Protein AF-A0A314XH65-F1 (afdb_monomer)

Solvent-accessible surface area (backbone atoms only — not comparable to full-atom values): 4929 Å² total; per-residue (Å²): 136,86,87,79,86,84,75,80,84,74,83,84,72,77,70,77,78,82,80,72,53,71,67,52,47,54,54,53,46,55,53,30,64,74,45,69,51,52,91,53,81,87,46,45,65,62,48,49,53,50,26,68,75,68,69,47,51,68,72,56,52,53,52,48,35,63,68,36,37,75,65,67,65,50,69,131

Sequence (76 aa):
MGGGVHGTASSGKKRFRTKFTAEQKERMLSLAETLGWRIQKQDEPAIQQFCNETGVKRNVLKVWMHNNKHTLGKKP

Mean predicted aligned error: 9.82 Å

Structure (mmCIF, N/CA/C/O backbone):
data_AF-A0A314XH65-F1
#
_entry.id   AF-A0A314XH65-F1
#
loop_
_atom_site.group_PDB
_atom_site.id
_atom_site.type_symbol
_atom_site.label_atom_id
_atom_site.label_alt_id
_atom_site.label_comp_id
_atom_site.label_asym_id
_atom_site.label_entity_id
_atom_site.label_seq_id
_atom_site.pdbx_PDB_ins_code
_atom_site.Cartn_x
_atom_site.Cartn_y
_atom_site.Cartn_z
_atom_site.occupancy
_atom_site.B_iso_or_equiv
_atom_site.auth_seq_id
_atom_site.auth_comp_id
_atom_site.auth_asym_id
_atom_site.auth_atom_id
_atom_site.pdbx_PDB_model_num
ATOM 1 N N . MET A 1 1 ? -13.504 21.105 -31.738 1.00 53.72 1 MET A N 1
ATOM 2 C CA . MET A 1 1 ? -13.465 21.430 -30.293 1.00 53.72 1 MET A CA 1
ATOM 3 C C . MET A 1 1 ? -13.161 20.177 -29.479 1.00 53.72 1 MET A C 1
ATOM 5 O O . MET A 1 1 ? -13.735 19.145 -29.790 1.00 53.72 1 MET A O 1
ATOM 9 N N . GLY A 1 2 ? -12.314 20.308 -28.446 1.00 46.25 2 GLY A N 1
ATOM 10 C CA . GLY A 1 2 ? -12.068 19.329 -27.367 1.00 46.25 2 GLY A CA 1
ATOM 11 C C . GLY A 1 2 ? -10.979 18.299 -27.697 1.00 46.25 2 GLY A C 1
ATOM 12 O O . GLY A 1 2 ? -11.244 17.364 -28.430 1.00 46.25 2 GLY A O 1
ATOM 13 N N . GLY A 1 3 ? -9.719 18.395 -27.266 1.00 50.91 3 GLY A N 1
ATOM 14 C CA . GLY A 1 3 ? -9.196 18.951 -26.016 1.00 50.91 3 GLY A CA 1
ATOM 15 C C . GLY A 1 3 ? -8.964 17.808 -25.024 1.00 50.91 3 GLY A C 1
ATOM 16 O O . GLY A 1 3 ? -9.882 17.416 -24.318 1.00 50.91 3 GLY A O 1
ATOM 17 N N . GLY A 1 4 ? -7.748 17.254 -25.000 1.00 44.84 4 GLY A N 1
ATOM 18 C CA . GLY A 1 4 ? -7.395 16.127 -24.130 1.00 44.84 4 GLY A CA 1
ATOM 19 C C . GLY A 1 4 ? -5.908 15.790 -24.156 1.00 44.84 4 GLY A C 1
ATOM 20 O O . GLY A 1 4 ? -5.531 14.631 -24.299 1.00 44.84 4 GLY A O 1
ATOM 21 N N . VAL A 1 5 ? -5.053 16.810 -24.062 1.00 51.69 5 VAL A N 1
ATOM 22 C CA . VAL A 1 5 ? -3.608 16.641 -23.887 1.00 51.69 5 VAL A CA 1
ATOM 23 C C . VAL A 1 5 ? -3.325 16.116 -22.474 1.00 51.69 5 VAL A C 1
ATOM 25 O O . VAL A 1 5 ? -3.271 16.867 -21.512 1.00 51.69 5 VAL A O 1
ATOM 28 N N . HIS A 1 6 ? -3.115 14.810 -22.328 1.00 53.66 6 HIS A N 1
ATOM 29 C CA . HIS A 1 6 ? -2.404 14.251 -21.168 1.00 53.66 6 HIS A CA 1
ATOM 30 C C . HIS A 1 6 ? -1.026 13.746 -21.600 1.00 53.66 6 HIS A C 1
ATOM 32 O O . HIS A 1 6 ? -0.633 12.612 -21.351 1.00 53.66 6 HIS A O 1
ATOM 38 N N . GLY A 1 7 ? -0.288 14.622 -22.278 1.00 51.97 7 GLY A N 1
ATOM 39 C CA . GLY A 1 7 ? 1.129 14.460 -22.566 1.00 51.97 7 GLY A CA 1
ATOM 40 C C . GLY A 1 7 ? 1.961 15.311 -21.615 1.00 51.97 7 GLY A C 1
ATOM 41 O O . GLY A 1 7 ? 2.630 16.234 -22.062 1.00 51.97 7 GLY A O 1
ATOM 42 N N . THR A 1 8 ? 1.925 15.048 -20.305 1.00 50.06 8 THR A N 1
ATOM 43 C CA . THR A 1 8 ? 2.935 15.634 -19.412 1.00 50.06 8 THR A CA 1
ATOM 44 C C . THR A 1 8 ? 4.189 14.780 -19.494 1.00 50.06 8 THR A C 1
ATOM 46 O O . THR A 1 8 ? 4.354 13.801 -18.760 1.00 50.06 8 THR A O 1
ATOM 49 N N . ALA A 1 9 ? 5.070 15.160 -20.415 1.00 57.31 9 ALA A N 1
ATOM 50 C CA 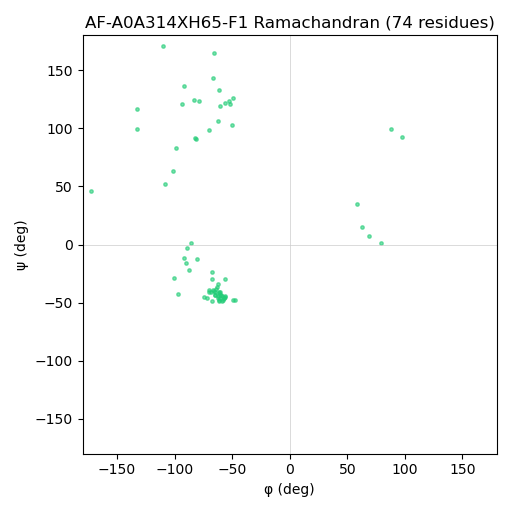. ALA A 1 9 ? 6.472 14.806 -20.343 1.00 57.31 9 ALA A CA 1
ATOM 51 C C . ALA A 1 9 ? 7.009 15.226 -18.966 1.00 57.31 9 ALA A C 1
ATOM 53 O O . ALA A 1 9 ? 6.916 16.386 -18.571 1.00 57.31 9 ALA A O 1
ATOM 54 N N . SER A 1 10 ? 7.567 14.278 -18.220 1.00 52.28 10 SER A N 1
ATOM 55 C CA . SER A 1 10 ? 8.451 14.597 -17.107 1.00 52.28 10 SER A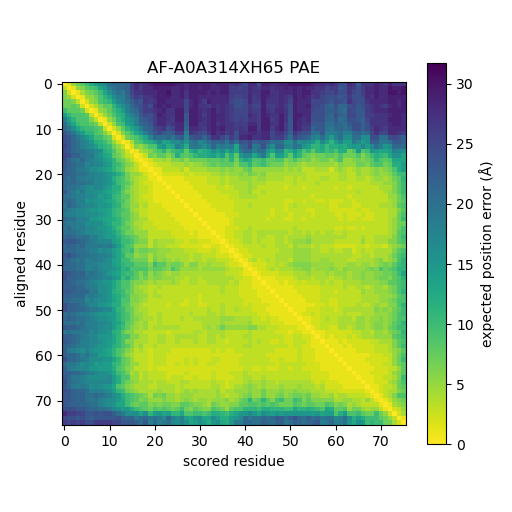 CA 1
ATOM 56 C C . SER A 1 10 ? 9.673 13.710 -17.229 1.00 52.28 10 SER A C 1
ATOM 58 O O . SER A 1 10 ? 9.664 12.516 -16.924 1.00 52.28 10 SER A O 1
ATOM 60 N N . SER A 1 11 ? 10.706 14.327 -17.782 1.00 49.25 11 SER A N 1
ATOM 61 C CA . SER A 1 11 ? 12.046 13.807 -17.934 1.00 49.25 11 SER A CA 1
ATOM 62 C C . SER A 1 11 ? 12.577 13.226 -16.618 1.00 49.25 11 SER A C 1
ATOM 64 O O . SER A 1 11 ? 12.650 13.891 -15.587 1.00 49.25 11 SER A O 1
ATOM 66 N N . GLY A 1 12 ? 13.015 11.970 -16.672 1.00 52.72 12 GLY A N 1
ATOM 67 C CA . GLY A 1 12 ? 14.311 11.590 -16.109 1.00 52.72 12 GLY A CA 1
ATOM 68 C C . GLY A 1 12 ? 14.466 11.382 -14.600 1.00 52.72 12 GLY A C 1
ATOM 69 O O . GLY A 1 12 ? 15.561 11.008 -14.189 1.00 52.72 12 GLY A O 1
ATOM 70 N N . LYS A 1 13 ? 13.443 11.513 -13.745 1.00 52.81 13 LYS A N 1
ATOM 71 C CA . LYS A 1 13 ? 13.537 10.925 -12.391 1.00 52.81 13 LYS A CA 1
ATOM 72 C C . LYS A 1 13 ? 13.174 9.446 -12.507 1.00 52.81 13 LYS A C 1
ATOM 74 O O . LYS A 1 13 ? 11.996 9.097 -12.441 1.00 52.81 13 LYS A O 1
ATOM 79 N N . LYS A 1 14 ? 14.170 8.569 -12.710 1.00 60.34 14 LYS A N 1
ATOM 80 C CA . LYS A 1 14 ? 13.990 7.118 -12.518 1.00 60.34 14 LYS A CA 1
ATOM 81 C C . LYS A 1 14 ? 13.344 6.943 -11.146 1.00 60.34 14 LYS A C 1
ATOM 83 O O . LYS A 1 14 ? 14.002 7.144 -10.129 1.00 60.34 14 LYS A O 1
ATOM 88 N N . ARG A 1 15 ? 12.030 6.684 -11.119 1.00 60.19 15 ARG A N 1
ATOM 89 C CA . ARG A 1 15 ? 11.290 6.497 -9.871 1.00 60.19 15 ARG A CA 1
ATOM 90 C C . ARG A 1 15 ? 12.012 5.374 -9.149 1.00 60.19 15 ARG A C 1
ATOM 92 O O . ARG A 1 15 ? 12.190 4.306 -9.736 1.00 60.19 15 ARG A O 1
ATOM 99 N N . PHE A 1 16 ? 12.483 5.637 -7.931 1.00 61.69 16 PHE A N 1
ATOM 100 C CA . PHE A 1 16 ? 13.113 4.598 -7.132 1.00 61.69 16 PHE A CA 1
ATOM 101 C C . PHE A 1 16 ? 12.157 3.418 -7.091 1.00 61.69 16 PHE A C 1
ATOM 103 O O . PHE A 1 16 ? 10.992 3.566 -6.710 1.00 61.69 16 PHE A O 1
ATOM 110 N N . ARG A 1 17 ? 12.633 2.272 -7.581 1.00 67.25 17 ARG A N 1
ATOM 111 C CA . ARG A 1 17 ? 11.833 1.058 -7.611 1.00 67.25 17 ARG A CA 1
ATOM 112 C C . ARG A 1 17 ? 11.529 0.710 -6.166 1.00 67.25 17 ARG A C 1
ATOM 114 O O . ARG A 1 17 ? 12.414 0.279 -5.433 1.00 67.25 17 ARG A O 1
ATOM 121 N N . THR A 1 18 ? 10.287 0.939 -5.765 1.00 76.06 18 THR A N 1
ATOM 122 C CA . THR A 1 18 ? 9.819 0.608 -4.427 1.00 76.06 18 THR A CA 1
ATOM 123 C C . THR A 1 18 ? 9.984 -0.897 -4.254 1.00 76.06 18 THR A C 1
ATOM 125 O O . THR A 1 18 ? 9.453 -1.680 -5.045 1.00 76.06 18 THR A O 1
ATOM 128 N N . LYS A 1 19 ? 10.797 -1.304 -3.279 1.00 80.38 19 LYS A N 1
ATOM 129 C CA . LYS A 1 19 ? 10.897 -2.700 -2.865 1.00 80.38 19 LYS A CA 1
ATOM 130 C C . LYS A 1 19 ? 9.941 -2.888 -1.700 1.00 80.38 19 LYS A C 1
ATOM 132 O O . LYS A 1 19 ? 10.064 -2.193 -0.700 1.00 80.38 19 LYS A O 1
ATOM 137 N N . PHE A 1 20 ? 8.996 -3.801 -1.867 1.00 85.12 20 PHE A N 1
ATOM 138 C CA . PHE A 1 20 ? 8.070 -4.185 -0.810 1.00 85.12 20 PHE A CA 1
ATOM 139 C C . PHE A 1 20 ? 8.643 -5.375 -0.053 1.00 85.12 20 PHE A C 1
ATOM 141 O O . PHE A 1 20 ? 9.130 -6.324 -0.685 1.00 85.12 20 PHE A O 1
ATOM 148 N N . THR A 1 21 ? 8.562 -5.334 1.272 1.00 88.44 21 THR A N 1
ATOM 149 C CA . THR A 1 21 ? 8.813 -6.503 2.120 1.00 88.44 21 THR A CA 1
ATOM 150 C C . THR A 1 21 ? 7.744 -7.573 1.878 1.00 88.44 21 THR A C 1
ATOM 152 O O . THR A 1 21 ? 6.711 -7.305 1.257 1.00 88.44 21 THR A O 1
ATOM 155 N N . ALA A 1 22 ? 7.988 -8.806 2.331 1.00 87.62 22 ALA A N 1
ATOM 156 C CA . ALA A 1 22 ? 6.986 -9.870 2.245 1.00 87.62 22 ALA A CA 1
ATOM 157 C C . ALA A 1 22 ? 5.687 -9.461 2.960 1.00 87.62 22 ALA A C 1
ATOM 159 O O . ALA A 1 22 ? 4.622 -9.528 2.359 1.00 87.62 22 ALA A O 1
ATOM 160 N N . GLU A 1 23 ? 5.799 -8.904 4.167 1.00 87.94 23 GLU A N 1
ATOM 161 C CA . GLU A 1 23 ? 4.658 -8.409 4.941 1.00 87.94 23 GLU A CA 1
ATOM 162 C C . GLU A 1 23 ? 3.871 -7.316 4.204 1.00 87.94 23 GLU A C 1
ATOM 164 O O . GLU A 1 23 ? 2.647 -7.382 4.114 1.00 87.94 23 GLU A O 1
ATOM 169 N N . GLN A 1 24 ? 4.556 -6.345 3.587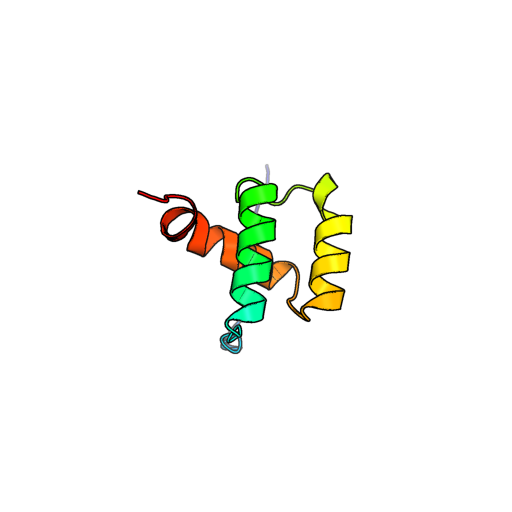 1.00 88.06 24 GLN A N 1
ATOM 170 C CA . GLN A 1 24 ? 3.879 -5.329 2.778 1.00 88.06 24 GLN A CA 1
ATOM 171 C C . GLN A 1 24 ? 3.132 -5.959 1.599 1.00 88.06 24 GLN A C 1
ATOM 173 O O . GLN A 1 24 ? 2.007 -5.561 1.319 1.00 88.06 24 GLN A O 1
ATOM 178 N N . LYS A 1 25 ? 3.716 -6.951 0.915 1.00 88.56 25 LYS A N 1
ATOM 179 C CA . LYS A 1 25 ? 3.044 -7.637 -0.201 1.00 88.56 25 LYS A CA 1
ATOM 180 C C . LYS A 1 25 ? 1.814 -8.411 0.257 1.00 88.56 25 LYS A C 1
ATOM 182 O O . LYS A 1 25 ? 0.796 -8.319 -0.415 1.00 88.56 25 LYS A O 1
ATOM 187 N N . GLU A 1 26 ? 1.899 -9.124 1.376 1.00 90.75 26 GLU A N 1
ATOM 188 C CA . GLU A 1 26 ? 0.779 -9.867 1.973 1.00 90.75 26 GLU A CA 1
ATOM 189 C C . GLU A 1 26 ? -0.386 -8.919 2.285 1.00 90.75 26 GLU A C 1
ATOM 191 O O . GLU A 1 26 ? -1.525 -9.139 1.871 1.00 90.75 26 GLU A O 1
ATOM 196 N N . ARG A 1 27 ? -0.077 -7.788 2.928 1.00 90.56 27 ARG A N 1
ATOM 197 C CA . ARG A 1 27 ? -1.041 -6.729 3.247 1.00 90.56 27 ARG A CA 1
ATOM 198 C C . ARG A 1 27 ? -1.648 -6.120 1.976 1.00 90.56 27 ARG A C 1
ATOM 200 O O . ARG A 1 27 ? -2.865 -5.967 1.888 1.00 90.56 27 ARG A O 1
ATOM 207 N N . MET A 1 28 ? -0.822 -5.809 0.972 1.00 90.06 28 MET A N 1
ATOM 208 C CA . MET A 1 28 ? -1.283 -5.276 -0.319 1.00 90.06 28 MET A CA 1
ATOM 209 C C . MET A 1 28 ? -2.163 -6.278 -1.073 1.00 90.06 28 MET A C 1
ATOM 211 O O . MET A 1 28 ? -3.135 -5.871 -1.706 1.00 90.06 28 MET A O 1
ATOM 215 N N . LEU A 1 29 ? -1.837 -7.570 -1.008 1.00 90.81 29 LEU A N 1
ATOM 216 C CA . LEU A 1 29 ? -2.598 -8.643 -1.638 1.00 90.81 29 LEU A CA 1
ATOM 217 C C . LEU A 1 29 ? -3.967 -8.806 -0.977 1.00 90.81 29 LEU A C 1
ATOM 219 O O . LEU A 1 29 ? -4.968 -8.795 -1.681 1.00 90.81 29 LEU A O 1
ATOM 223 N N . SER A 1 30 ? -4.015 -8.868 0.355 1.00 90.62 30 SER A N 1
ATOM 224 C CA . SER A 1 30 ? -5.263 -8.962 1.122 1.00 90.62 30 SER A CA 1
ATOM 225 C C . SER A 1 30 ? -6.224 -7.812 0.795 1.00 90.62 30 SER A C 1
ATOM 227 O O . SER A 1 30 ? -7.401 -8.035 0.493 1.00 90.62 30 SER A O 1
ATOM 229 N N . LEU A 1 31 ? -5.704 -6.580 0.742 1.00 89.38 31 LEU A N 1
ATOM 230 C CA . LEU A 1 31 ? -6.486 -5.420 0.321 1.00 89.38 31 LEU A CA 1
ATOM 231 C C . LEU A 1 31 ? -6.922 -5.534 -1.148 1.00 89.38 31 LEU A C 1
ATOM 233 O O . LEU A 1 31 ? -8.058 -5.213 -1.479 1.00 89.38 31 LEU A O 1
ATOM 237 N N . ALA A 1 32 ? -6.049 -6.004 -2.040 1.00 90.00 32 ALA A N 1
ATOM 238 C CA . ALA A 1 32 ? -6.378 -6.138 -3.454 1.00 90.00 32 ALA A CA 1
ATOM 239 C C . ALA A 1 32 ? -7.447 -7.201 -3.731 1.00 90.00 32 ALA A C 1
ATOM 241 O O . ALA A 1 32 ? -8.312 -6.948 -4.566 1.00 90.00 32 ALA A O 1
ATOM 242 N N . GLU A 1 33 ? -7.427 -8.339 -3.032 1.00 89.12 33 GLU A N 1
ATOM 243 C CA . GLU A 1 33 ? -8.485 -9.353 -3.130 1.00 89.12 33 GLU A CA 1
ATOM 244 C C . GLU A 1 33 ? -9.815 -8.784 -2.609 1.00 89.12 33 GLU A C 1
ATOM 246 O O . GLU A 1 33 ? -10.833 -8.902 -3.286 1.00 89.12 33 GLU A O 1
ATOM 251 N N . THR A 1 34 ? -9.786 -8.059 -1.483 1.00 87.88 34 THR A N 1
ATOM 252 C CA . THR A 1 34 ? -10.972 -7.394 -0.904 1.00 87.88 34 THR A CA 1
ATOM 253 C C . THR A 1 34 ? -11.577 -6.355 -1.856 1.00 87.88 34 THR A C 1
ATOM 255 O O . THR A 1 34 ? -12.792 -6.272 -2.007 1.00 87.88 34 THR A O 1
ATOM 258 N N . LEU A 1 35 ? -10.732 -5.579 -2.540 1.00 87.00 35 LEU A N 1
ATOM 259 C CA . LEU A 1 35 ? -11.142 -4.548 -3.500 1.00 87.00 35 LEU A CA 1
ATOM 260 C C . LEU A 1 35 ? -11.388 -5.088 -4.921 1.00 87.00 35 LEU A C 1
ATOM 262 O O . LEU A 1 35 ? -11.631 -4.307 -5.845 1.00 87.00 35 LEU A O 1
ATOM 266 N N . GLY A 1 36 ? -11.251 -6.397 -5.155 1.00 87.88 36 GLY A N 1
ATOM 267 C CA . GLY A 1 36 ? -11.391 -6.985 -6.491 1.00 87.88 36 GLY A CA 1
ATOM 268 C C . GLY A 1 36 ? -10.411 -6.401 -7.516 1.00 87.88 36 GLY A C 1
ATOM 269 O O . GLY A 1 36 ? -10.751 -6.206 -8.683 1.00 87.88 36 GLY A O 1
ATOM 270 N N . TRP A 1 37 ? -9.195 -6.066 -7.080 1.00 89.38 37 TRP A N 1
ATOM 271 C CA . TRP A 1 37 ? -8.121 -5.502 -7.904 1.00 89.38 37 TRP A CA 1
ATOM 272 C C . TRP A 1 37 ? -8.425 -4.137 -8.539 1.00 89.38 37 TRP A C 1
ATOM 274 O O . TRP A 1 37 ? -7.690 -3.679 -9.424 1.00 89.38 37 TRP A O 1
ATOM 284 N N . ARG A 1 38 ? -9.464 -3.439 -8.065 1.00 85.75 38 ARG A N 1
ATOM 285 C CA . ARG A 1 38 ? -9.871 -2.127 -8.571 1.00 85.75 38 ARG A CA 1
ATOM 286 C C . ARG A 1 38 ? -10.125 -1.155 -7.423 1.00 85.75 38 ARG A C 1
ATOM 288 O O . ARG A 1 38 ? -11.058 -1.306 -6.657 1.00 85.75 38 ARG A O 1
ATOM 295 N N . ILE A 1 39 ? -9.331 -0.090 -7.371 1.00 86.38 39 ILE A N 1
ATOM 296 C CA . ILE A 1 39 ? -9.523 0.993 -6.401 1.00 86.38 39 ILE A CA 1
ATOM 297 C C . ILE A 1 39 ? -10.659 1.909 -6.866 1.00 86.38 39 ILE A C 1
ATOM 299 O O . ILE A 1 39 ? -10.568 2.478 -7.961 1.00 86.38 39 ILE A O 1
ATOM 303 N N . GLN A 1 40 ? -11.682 2.098 -6.030 1.00 86.38 40 GLN A N 1
ATOM 304 C CA . GLN A 1 40 ? -12.736 3.092 -6.232 1.00 86.38 40 GLN A CA 1
ATOM 305 C C . GLN A 1 40 ? -12.627 4.231 -5.210 1.00 86.38 40 GLN A C 1
ATOM 307 O O . GLN A 1 40 ? -11.842 4.185 -4.265 1.00 86.38 40 GLN A O 1
ATOM 312 N N . LYS A 1 41 ? -13.411 5.295 -5.416 1.00 86.25 41 LYS A N 1
ATOM 313 C CA . LYS A 1 41 ? -13.380 6.489 -4.556 1.00 86.25 41 LYS A CA 1
ATOM 314 C C . LYS A 1 41 ? -13.896 6.205 -3.137 1.00 86.25 41 LYS A C 1
ATOM 316 O O . LYS A 1 41 ? -13.424 6.809 -2.185 1.00 86.25 41 LYS A O 1
ATOM 321 N N . GLN A 1 42 ? -14.817 5.252 -3.000 1.00 86.38 42 GLN A N 1
ATOM 322 C CA . GLN A 1 42 ? -15.330 4.785 -1.705 1.00 86.38 42 GLN A CA 1
ATOM 323 C C . GLN A 1 42 ? -14.282 4.040 -0.868 1.00 86.38 42 GLN A C 1
ATOM 325 O O . GLN A 1 42 ? -14.370 4.035 0.353 1.00 86.38 42 GLN A O 1
ATOM 330 N N . ASP A 1 43 ? -13.260 3.477 -1.516 1.00 86.06 43 ASP A N 1
ATOM 331 C CA . ASP A 1 43 ? -12.180 2.738 -0.858 1.00 86.06 43 ASP A CA 1
ATOM 332 C C . ASP A 1 43 ? -11.023 3.660 -0.446 1.00 86.06 43 ASP A C 1
ATOM 334 O O . ASP A 1 43 ? -10.052 3.221 0.169 1.00 86.0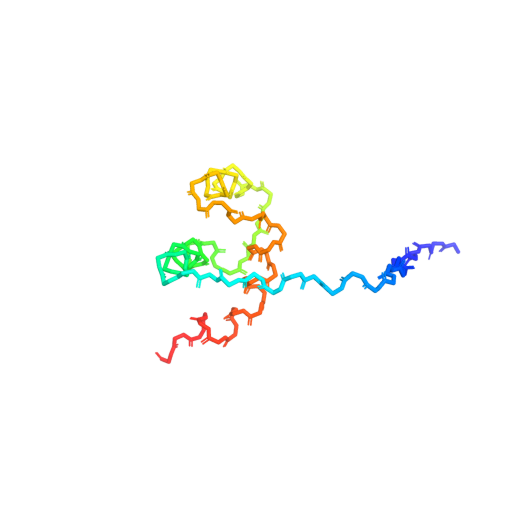6 43 ASP A O 1
ATOM 338 N N . GLU A 1 44 ? -11.104 4.957 -0.774 1.00 86.12 44 GLU A N 1
ATOM 339 C CA . GLU A 1 44 ? -10.127 5.958 -0.348 1.00 86.12 44 GLU A CA 1
ATOM 340 C C . GLU A 1 44 ? -9.801 5.941 1.149 1.00 86.12 44 GLU A C 1
ATOM 342 O O . GLU A 1 44 ? -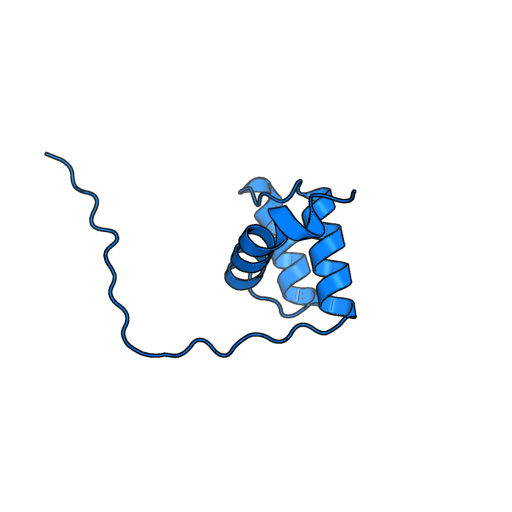8.603 5.986 1.436 1.00 86.12 44 GLU A O 1
ATOM 347 N N . PRO A 1 45 ? -10.769 5.902 2.088 1.00 88.81 45 PRO A N 1
ATOM 348 C CA . PRO A 1 45 ? -10.468 5.854 3.518 1.00 88.81 45 PRO A CA 1
ATOM 349 C C . PRO A 1 45 ? -9.703 4.586 3.909 1.00 88.81 45 PRO A C 1
ATOM 351 O O . PRO A 1 45 ? -8.685 4.682 4.592 1.00 88.81 45 PRO A O 1
ATOM 354 N N . ALA A 1 46 ? -10.118 3.419 3.404 1.00 87.62 46 ALA A N 1
ATOM 355 C CA . ALA A 1 46 ? -9.433 2.151 3.658 1.00 87.62 46 ALA A CA 1
ATOM 356 C C . ALA A 1 46 ? -7.994 2.177 3.122 1.00 87.62 46 ALA A C 1
ATOM 358 O O . ALA A 1 46 ? -7.054 1.755 3.793 1.00 87.62 46 ALA A O 1
ATOM 359 N N . ILE A 1 47 ? -7.798 2.752 1.933 1.00 88.44 47 ILE A N 1
ATOM 360 C CA . ILE A 1 47 ? -6.470 2.917 1.341 1.00 88.44 47 ILE A CA 1
ATOM 361 C C . ILE A 1 47 ? -5.634 3.924 2.124 1.00 88.44 47 ILE A C 1
ATOM 363 O O . ILE A 1 47 ? -4.449 3.690 2.298 1.00 88.44 47 ILE A O 1
ATOM 367 N N . GLN A 1 48 ? -6.203 5.038 2.588 1.00 90.31 48 GLN A N 1
ATOM 368 C CA . GLN A 1 48 ? -5.465 6.014 3.397 1.00 90.31 48 GLN A CA 1
ATOM 369 C C . GLN A 1 48 ? -4.956 5.381 4.691 1.00 90.31 48 GLN A C 1
ATOM 371 O O . GLN A 1 48 ? -3.776 5.523 5.007 1.00 90.31 48 GLN A O 1
ATOM 376 N N . GLN A 1 49 ? -5.808 4.626 5.387 1.00 90.31 49 GLN A N 1
ATOM 377 C CA . GLN A 1 49 ? -5.414 3.904 6.592 1.00 90.31 49 GLN A CA 1
ATOM 378 C C . GLN A 1 49 ? -4.315 2.880 6.290 1.00 90.31 49 GLN A C 1
ATOM 380 O O . GLN A 1 49 ? -3.250 2.921 6.903 1.00 90.31 49 GLN A O 1
ATOM 385 N N . PHE A 1 50 ? -4.499 2.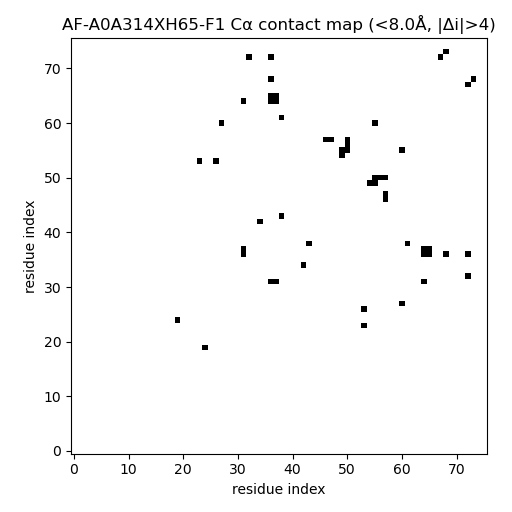078 5.241 1.00 90.06 50 PHE A N 1
ATOM 386 C CA . PHE A 1 50 ? -3.488 1.138 4.768 1.00 90.06 50 PHE A CA 1
ATOM 387 C C . PHE A 1 50 ? -2.151 1.813 4.428 1.00 90.06 50 PHE A C 1
ATOM 389 O O . PHE A 1 50 ? -1.082 1.306 4.767 1.00 90.06 50 PHE A O 1
ATOM 396 N N . CYS A 1 51 ? -2.192 2.955 3.738 1.00 89.75 51 CYS A N 1
ATOM 397 C CA . CYS A 1 51 ? -1.015 3.738 3.376 1.00 89.75 51 CYS A CA 1
ATOM 398 C C . CYS A 1 51 ? -0.287 4.260 4.618 1.00 89.75 51 CYS A C 1
ATOM 400 O O . CYS A 1 51 ? 0.943 4.304 4.616 1.00 89.75 51 CYS A O 1
ATOM 402 N N . ASN A 1 52 ? -1.032 4.642 5.657 1.00 89.88 52 ASN A N 1
ATOM 403 C CA . ASN A 1 52 ? -0.479 5.107 6.922 1.00 89.88 52 ASN A CA 1
ATOM 404 C C . ASN A 1 52 ? 0.188 3.968 7.708 1.00 89.88 52 ASN A C 1
ATOM 406 O O . ASN A 1 52 ? 1.261 4.166 8.265 1.00 89.88 52 ASN A O 1
ATOM 410 N N . GLU A 1 53 ? -0.400 2.769 7.701 1.00 89.44 53 GLU A N 1
ATOM 411 C CA . GLU A 1 53 ? 0.155 1.594 8.389 1.00 89.44 53 GLU A CA 1
ATOM 412 C C . GLU A 1 53 ? 1.362 0.985 7.660 1.00 89.44 53 GLU A C 1
ATOM 414 O O . GLU A 1 53 ? 2.375 0.665 8.273 1.00 89.44 53 GLU A O 1
ATOM 419 N N . THR A 1 54 ? 1.282 0.828 6.336 1.00 86.62 54 THR A N 1
ATOM 420 C CA . THR A 1 54 ? 2.324 0.142 5.546 1.00 86.62 54 THR A CA 1
ATOM 421 C C . THR A 1 54 ? 3.401 1.074 4.993 1.00 86.62 54 THR A C 1
ATOM 423 O O . THR A 1 54 ? 4.401 0.602 4.443 1.00 86.62 54 THR A O 1
ATOM 426 N N . GLY A 1 55 ? 3.188 2.393 5.055 1.00 87.88 55 GLY A N 1
ATOM 427 C CA . GLY A 1 55 ? 4.043 3.404 4.423 1.00 87.88 55 GLY A CA 1
ATOM 428 C C . GLY A 1 55 ? 3.993 3.399 2.887 1.00 87.88 55 GLY A C 1
ATOM 429 O O . GLY A 1 55 ? 4.773 4.091 2.225 1.00 87.88 55 GLY A O 1
ATOM 430 N N . VAL A 1 56 ? 3.098 2.614 2.277 1.00 88.44 56 VAL A N 1
ATOM 431 C CA . VAL A 1 56 ? 2.963 2.528 0.820 1.00 88.44 56 VAL A CA 1
ATOM 432 C C . VAL A 1 56 ? 2.098 3.676 0.324 1.00 88.44 56 VAL A C 1
ATOM 434 O O . VAL A 1 56 ? 0.953 3.814 0.721 1.00 88.44 56 VAL A O 1
ATOM 437 N N . LYS A 1 57 ? 2.596 4.484 -0.617 1.00 88.12 57 LYS A N 1
ATOM 438 C CA . LYS A 1 57 ? 1.798 5.569 -1.216 1.00 88.12 57 LYS A CA 1
ATOM 439 C C . LYS A 1 57 ? 0.634 5.016 -2.045 1.00 88.12 57 LYS A C 1
ATOM 441 O O . LYS A 1 57 ? 0.823 4.089 -2.832 1.00 88.12 57 LYS A O 1
ATOM 446 N N . ARG A 1 58 ? -0.518 5.695 -2.019 1.00 88.69 58 ARG A N 1
ATOM 447 C CA . ARG A 1 58 ? -1.701 5.366 -2.843 1.00 88.69 58 ARG A CA 1
ATOM 448 C C . ARG A 1 58 ? -1.369 5.126 -4.319 1.00 88.69 58 ARG A C 1
ATOM 450 O O . ARG A 1 58 ? -1.798 4.133 -4.897 1.00 88.69 58 ARG A O 1
ATOM 457 N N . ASN A 1 59 ? -0.588 6.014 -4.939 1.00 88.06 59 ASN A N 1
ATOM 458 C CA . ASN A 1 59 ? -0.208 5.868 -6.352 1.00 88.06 59 ASN A CA 1
ATOM 459 C C . ASN A 1 59 ? 0.617 4.602 -6.609 1.00 88.06 59 ASN A C 1
ATOM 461 O O . ASN A 1 59 ? 0.488 3.986 -7.663 1.00 88.06 59 ASN A O 1
ATOM 465 N N . VAL A 1 60 ? 1.450 4.2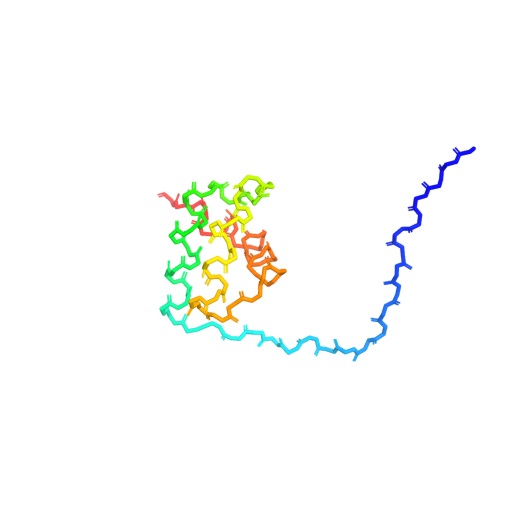10 -5.646 1.00 89.06 60 VAL A N 1
ATOM 466 C CA . VAL A 1 60 ? 2.274 3.005 -5.727 1.00 89.06 60 VAL A CA 1
ATOM 467 C C . VAL A 1 60 ? 1.401 1.760 -5.582 1.00 89.06 60 VAL A C 1
ATOM 469 O O . VAL A 1 60 ? 1.508 0.868 -6.418 1.00 89.06 60 VAL A O 1
ATOM 472 N N . LEU A 1 61 ? 0.485 1.736 -4.606 1.00 89.31 61 LEU A N 1
ATOM 473 C CA . LEU A 1 61 ? -0.503 0.664 -4.446 1.00 89.31 61 LEU A CA 1
ATOM 474 C C . LEU A 1 61 ? -1.359 0.499 -5.707 1.00 89.31 61 LEU A C 1
ATOM 476 O O . LEU A 1 61 ? -1.504 -0.609 -6.210 1.00 89.31 61 LEU A O 1
ATOM 480 N N . LYS A 1 62 ? -1.850 1.603 -6.282 1.00 89.69 62 LYS A N 1
ATOM 481 C CA . LYS A 1 62 ? -2.646 1.587 -7.517 1.00 89.69 62 LYS A CA 1
ATOM 482 C C . LYS A 1 62 ? -1.892 0.963 -8.692 1.00 89.69 62 LYS A C 1
ATOM 484 O O . LYS A 1 62 ? -2.437 0.106 -9.384 1.00 89.69 62 LYS A O 1
ATOM 489 N N . VAL A 1 63 ? -0.645 1.382 -8.923 1.00 89.25 63 VAL A N 1
ATOM 490 C CA . VAL A 1 63 ? 0.199 0.811 -9.987 1.00 89.25 63 VAL A CA 1
ATOM 491 C C . VAL A 1 63 ? 0.524 -0.653 -9.693 1.00 89.25 63 VAL A C 1
ATOM 493 O O . VAL A 1 63 ? 0.491 -1.478 -10.602 1.00 89.25 63 VAL A O 1
ATOM 496 N N . TRP A 1 64 ? 0.792 -1.000 -8.433 1.00 90.44 64 TRP A N 1
ATOM 497 C CA . TRP A 1 64 ? 1.038 -2.380 -8.028 1.00 90.44 64 TRP A CA 1
ATOM 498 C C . TRP A 1 64 ? -0.177 -3.271 -8.295 1.00 90.44 64 TRP A C 1
ATOM 500 O O . TRP A 1 64 ? -0.015 -4.298 -8.945 1.00 90.44 64 TRP A O 1
ATOM 510 N N . MET A 1 65 ? -1.384 -2.864 -7.896 1.00 91.12 65 MET A N 1
ATOM 511 C CA . MET A 1 65 ? -2.614 -3.609 -8.178 1.00 91.12 65 MET A CA 1
ATOM 512 C C . MET A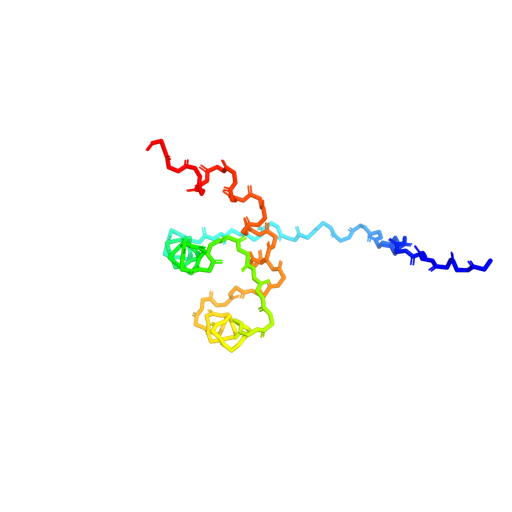 1 65 ? -2.823 -3.762 -9.684 1.00 91.12 65 MET A C 1
ATOM 514 O O . MET A 1 65 ? -3.097 -4.860 -10.150 1.00 91.12 65 MET A O 1
ATOM 518 N N . HIS A 1 66 ? -2.611 -2.698 -10.466 1.00 88.75 66 HIS A N 1
ATOM 519 C CA . HIS A 1 66 ? -2.727 -2.766 -11.924 1.00 88.75 66 HIS A CA 1
ATOM 520 C C . HIS A 1 66 ? -1.749 -3.768 -12.554 1.00 88.75 66 HIS A C 1
ATOM 522 O O . HIS A 1 66 ? -2.145 -4.531 -13.430 1.00 88.75 66 HIS A O 1
ATOM 528 N N . ASN A 1 67 ? -0.496 -3.782 -12.098 1.00 89.69 67 ASN A N 1
ATOM 529 C CA . ASN A 1 67 ? 0.520 -4.702 -12.604 1.00 89.69 67 ASN A CA 1
ATOM 530 C C . ASN A 1 67 ? 0.253 -6.147 -12.172 1.00 89.69 67 ASN A C 1
ATOM 532 O O . ASN A 1 67 ? 0.430 -7.069 -12.959 1.00 89.69 67 ASN A O 1
ATOM 536 N N . ASN A 1 68 ? -0.170 -6.349 -10.924 1.00 89.69 68 ASN A N 1
ATOM 537 C CA . ASN A 1 68 ? -0.292 -7.681 -10.344 1.00 89.69 68 ASN A CA 1
ATOM 538 C C . ASN A 1 68 ? -1.668 -8.316 -10.559 1.00 89.69 68 ASN A C 1
ATOM 540 O O . ASN A 1 68 ? -1.770 -9.529 -10.430 1.00 89.69 68 ASN A O 1
ATOM 544 N N . LYS A 1 69 ? -2.717 -7.572 -10.935 1.00 86.19 69 LYS A N 1
ATOM 545 C CA . LYS A 1 69 ? -4.077 -8.133 -11.070 1.00 86.19 69 LYS A CA 1
ATOM 546 C C . LYS A 1 69 ? -4.177 -9.324 -12.021 1.00 86.19 69 LYS A C 1
ATOM 548 O O . LYS A 1 69 ? -5.024 -10.184 -11.831 1.00 86.19 69 LYS A O 1
ATOM 553 N N . HIS A 1 70 ? -3.324 -9.386 -13.041 1.00 82.31 70 HIS A N 1
ATOM 554 C CA . HIS A 1 70 ? -3.312 -10.496 -13.994 1.00 82.31 70 HIS A CA 1
ATOM 555 C C . HIS A 1 70 ? -2.438 -11.671 -13.544 1.00 82.31 70 HIS A C 1
ATOM 557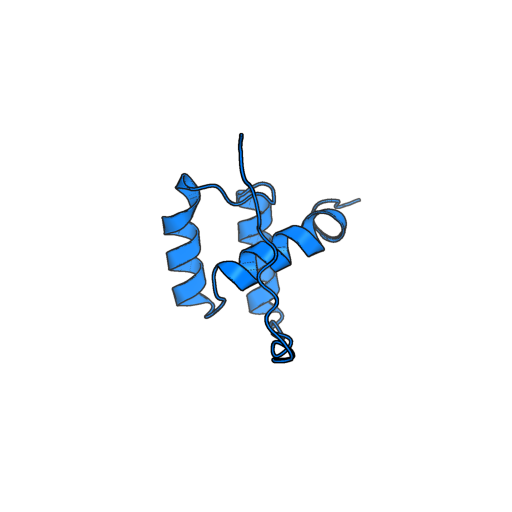 O O . HIS A 1 70 ? -2.653 -12.783 -14.013 1.00 82.31 70 HIS A O 1
ATOM 563 N N . THR A 1 71 ? -1.475 -11.428 -12.654 1.00 82.94 71 THR A N 1
ATOM 564 C CA . THR A 1 71 ? -0.515 -12.431 -12.172 1.00 82.94 71 THR A CA 1
ATOM 565 C C . THR A 1 71 ? -0.942 -13.047 -10.841 1.00 82.94 71 THR A C 1
ATOM 567 O O . THR A 1 71 ? -0.831 -14.248 -10.665 1.00 82.94 71 THR A O 1
ATOM 570 N N . LEU A 1 72 ? -1.423 -12.225 -9.908 1.00 80.00 72 LEU A N 1
ATOM 571 C CA . LEU A 1 72 ? -1.854 -12.623 -8.566 1.00 80.00 72 LEU A CA 1
ATOM 572 C C . LEU A 1 72 ? -3.381 -12.746 -8.456 1.00 80.00 72 LEU A C 1
ATOM 574 O O . LEU A 1 72 ? -3.866 -13.537 -7.660 1.00 80.00 72 LEU A O 1
ATOM 578 N N . GLY A 1 73 ? -4.138 -11.977 -9.250 1.00 67.00 73 GLY A N 1
ATOM 579 C CA . GLY A 1 73 ? -5.607 -12.030 -9.262 1.00 67.00 73 GLY A CA 1
ATOM 580 C C . GLY A 1 73 ? -6.188 -13.181 -10.084 1.00 67.00 73 GLY A C 1
ATOM 581 O O . GLY A 1 73 ? -7.370 -13.487 -9.966 1.00 67.00 73 GLY A O 1
ATOM 582 N N . LYS A 1 74 ? -5.357 -13.847 -10.890 1.00 62.84 74 LYS A N 1
ATOM 583 C CA . LYS A 1 74 ? -5.642 -15.183 -11.410 1.00 62.84 74 LYS A CA 1
ATOM 584 C C . LYS A 1 74 ? -4.898 -16.186 -10.535 1.00 62.84 74 LYS A C 1
ATOM 586 O O . LYS A 1 74 ? -3.786 -16.582 -10.869 1.00 62.84 74 LYS A O 1
ATOM 591 N N . LYS A 1 75 ? -5.483 -16.561 -9.398 1.00 51.34 75 LYS A N 1
ATOM 592 C CA . LYS A 1 75 ? -5.137 -17.858 -8.803 1.00 51.34 75 LYS A CA 1
ATOM 593 C C . LYS A 1 75 ? -5.545 -18.941 -9.823 1.00 51.34 75 LYS A C 1
ATOM 595 O O . LYS A 1 75 ? -6.622 -18.784 -10.406 1.00 51.34 75 LYS A O 1
ATOM 600 N N . PRO A 1 76 ? -4.682 -19.928 -10.129 1.00 52.75 76 PRO A N 1
ATOM 601 C CA . PRO A 1 76 ? -5.090 -21.095 -10.908 1.00 52.75 76 PRO A CA 1
ATOM 602 C C . PRO A 1 76 ? -6.223 -21.856 -10.212 1.00 52.75 76 PRO A C 1
ATOM 604 O O . PRO A 1 76 ? -6.322 -21.756 -8.966 1.00 52.75 76 PRO A O 1
#

Organism: NCBI:txid2094558

Radius of gyration: 14.81 Å; Cα contacts (8 Å, |Δi|>4): 27; chains: 1; bounding box: 30×42×39 Å

InterPro domains:
  IPR006455 Homeodomain, ZF-HD class [TIGR01565] (13-70)
  IPR009057 Homedomain-like superfamily [SSF46689] (7-74)

Foldseek 3Di:
DDDDDPPPDDDDPPPPPDDADPVLVVLLLVVCVVVVLDDDPVCVVVVVVNCVVRVQDPVRSNVVSVVCCVPSVPDD

Nearest PDB structures (foldseek):
  1wh7-assembly1_A  TM=7.777E-01  e=4.496E-06  Arabidopsis thaliana
  1wh5-assembly1_A  TM=7.297E-01  e=1.157E-05  Arabidopsis thaliana
  2da1-assembly1_A  TM=6.646E-01  e=1.383E-01  Homo sapiens
  2r5y-assembly1_A  TM=6.231E-01  e=5.194E-01  Drosophila melanogaster
  2cra-assembly1_A  TM=5.537E-01  e=4.579E-01  Homo sapiens

Secondary structure (DSSP, 8-state):
-----------------PPPPHHHHHHHHHHHHHTTT---GGGHHHHHHHHHHH---HHHHHHHHHHHTTTTS---

pLDDT: mean 78.69, std 15.3, range [44.84, 91.12]